Protein AF-A0A0A8WVV9-F1 (afdb_monomer_lite)

Radius of gyration: 15.9 Å; chains: 1; bounding box: 39×24×43 Å

Foldseek 3Di:
DDPPPDPPCQFPFPLNLQLLLLQLLLLLLCLQLVLVVVPVVSVVLSNVSSVVSVVLSVVSVVVCVVCVPPTDTDDPPVPLSVVLSCLSVVSSVVCVVDPDDPLRSLVSLLVSLVSLLVVLQVVLVVTPDVVSSVSSVVSNVVSVVSNVSSVVVNVVD

Sequence (157 aa):
MADSPLPIWDDMRTLDACVLIEETCASIYYAF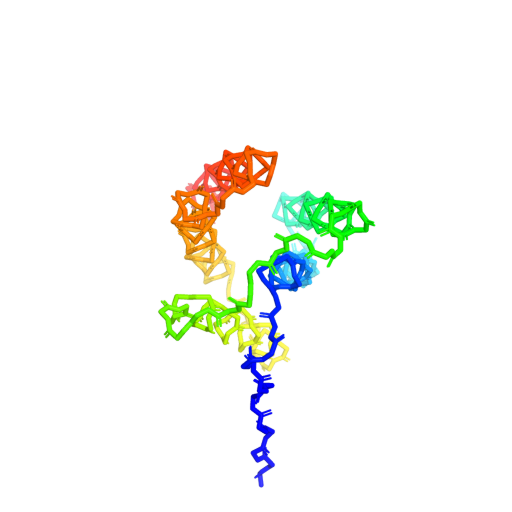AGLFADNAKFSTLWTEMAIEEESHAEQFRTVRAIHFDSYTPFDDENFLIRHILEHVTNLNENIKVKTPTLKDALITALILEKSIEKYHLETSKRVMDPELAKLLEVMVEYSHGHIEMLHIAADSA

Structure (mmCIF, N/CA/C/O backbone):
data_AF-A0A0A8WVV9-F1
#
_entry.id   AF-A0A0A8WVV9-F1
#
loop_
_atom_site.group_PDB
_atom_site.id
_atom_site.type_symbol
_atom_site.label_atom_id
_atom_site.label_alt_id
_atom_site.label_comp_id
_atom_site.label_asym_id
_atom_site.label_entity_id
_atom_site.label_seq_id
_atom_site.pdbx_PDB_ins_code
_atom_site.Cartn_x
_atom_site.Cartn_y
_atom_site.Cartn_z
_atom_site.occupancy
_atom_site.B_iso_or_equiv
_atom_site.auth_seq_id
_atom_site.auth_comp_id
_atom_site.auth_asym_id
_atom_site.auth_atom_id
_atom_site.pdbx_PDB_model_num
ATOM 1 N N . MET A 1 1 ? 19.875 -8.098 22.274 1.00 37.44 1 MET A N 1
ATOM 2 C CA . MET A 1 1 ? 18.816 -7.562 21.400 1.00 37.44 1 MET A CA 1
ATOM 3 C C . MET A 1 1 ? 19.376 -7.689 20.005 1.00 37.44 1 MET A C 1
ATOM 5 O O . MET A 1 1 ? 20.465 -7.181 19.786 1.00 37.44 1 MET A O 1
ATOM 9 N N . ALA A 1 2 ? 18.780 -8.538 19.174 1.00 36.00 2 ALA A N 1
ATOM 10 C CA . ALA A 1 2 ? 19.303 -8.783 17.840 1.00 36.00 2 ALA A CA 1
ATOM 11 C C . ALA A 1 2 ? 18.968 -7.564 16.977 1.00 36.00 2 ALA A C 1
ATOM 13 O O . ALA A 1 2 ? 17.790 -7.298 16.752 1.00 36.00 2 ALA A O 1
ATOM 14 N N . ASP A 1 3 ? 19.995 -6.835 16.542 1.00 42.16 3 ASP A N 1
ATOM 15 C CA . ASP A 1 3 ? 19.914 -6.049 15.316 1.00 42.16 3 ASP A CA 1
ATOM 16 C C . ASP A 1 3 ? 19.582 -7.047 14.211 1.00 42.16 3 ASP A C 1
ATOM 18 O O . ASP A 1 3 ? 20.438 -7.819 13.778 1.00 42.16 3 ASP A O 1
ATOM 22 N N . SER A 1 4 ? 18.312 -7.110 13.822 1.00 38.34 4 SER A N 1
ATOM 23 C CA . SER A 1 4 ? 17.964 -7.715 12.549 1.00 38.34 4 SER A CA 1
ATOM 24 C C . SER A 1 4 ? 18.380 -6.679 11.510 1.00 38.34 4 SER A C 1
ATOM 26 O O . SER A 1 4 ? 17.771 -5.607 11.492 1.00 38.34 4 SER A O 1
ATOM 28 N N . PRO A 1 5 ? 19.443 -6.906 10.716 1.00 46.53 5 PRO A N 1
ATOM 29 C CA . PRO A 1 5 ? 19.7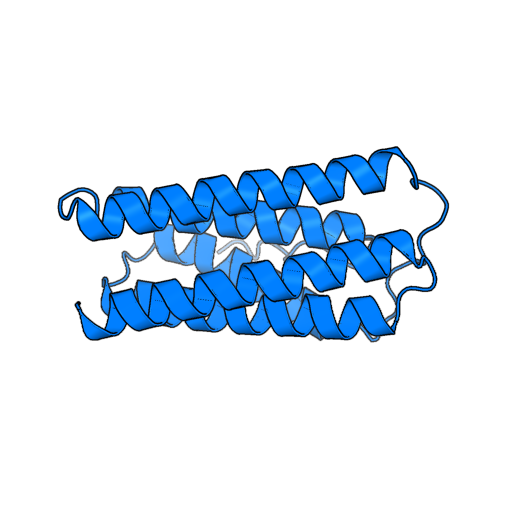80 -5.962 9.668 1.00 46.53 5 PRO A CA 1
ATOM 30 C C . PRO A 1 5 ? 18.556 -5.860 8.762 1.00 46.53 5 PRO A C 1
ATOM 32 O O . PRO A 1 5 ? 18.020 -6.882 8.322 1.00 46.53 5 PRO A O 1
ATOM 35 N N . LEU A 1 6 ? 18.076 -4.634 8.548 1.00 49.50 6 LEU A N 1
ATOM 36 C CA . LEU A 1 6 ? 17.084 -4.375 7.514 1.00 49.50 6 LEU A CA 1
ATOM 37 C C . LEU A 1 6 ? 17.604 -5.001 6.207 1.00 49.50 6 LEU A C 1
ATOM 39 O O . LEU A 1 6 ? 18.822 -4.996 5.986 1.00 49.50 6 LEU A O 1
ATOM 43 N N . PRO A 1 7 ? 16.731 -5.586 5.371 1.00 54.38 7 PRO A N 1
ATOM 44 C CA . PRO A 1 7 ? 17.166 -6.215 4.134 1.00 54.38 7 PRO A CA 1
ATOM 45 C C . PRO A 1 7 ? 18.012 -5.240 3.313 1.00 54.38 7 PRO A C 1
ATOM 47 O O . PRO A 1 7 ? 17.696 -4.057 3.208 1.00 54.38 7 PRO A O 1
ATOM 50 N N . ILE A 1 8 ? 19.117 -5.729 2.754 1.00 55.81 8 ILE A N 1
ATOM 51 C CA . ILE A 1 8 ? 19.945 -4.936 1.846 1.00 55.81 8 ILE A CA 1
ATOM 52 C C . ILE A 1 8 ? 19.154 -4.812 0.540 1.00 55.81 8 ILE A C 1
ATOM 54 O O . ILE A 1 8 ? 19.109 -5.744 -0.257 1.00 55.81 8 ILE A O 1
ATOM 58 N N . TRP A 1 9 ? 18.477 -3.676 0.357 1.00 60.09 9 TRP A N 1
ATOM 59 C CA . TRP A 1 9 ? 17.616 -3.386 -0.799 1.00 60.09 9 TRP A CA 1
ATOM 60 C C . TRP A 1 9 ? 18.392 -2.996 -2.069 1.00 60.09 9 TRP A C 1
ATOM 62 O O . TRP A 1 9 ? 17.776 -2.647 -3.071 1.00 60.09 9 TRP A O 1
ATOM 72 N N . ASP A 1 10 ? 19.728 -3.028 -2.023 1.00 52.22 10 ASP A N 1
ATOM 73 C CA . ASP A 1 10 ? 20.627 -2.487 -3.056 1.00 52.22 10 ASP A CA 1
ATOM 74 C C . ASP A 1 10 ? 20.484 -3.183 -4.422 1.00 52.22 10 ASP A C 1
ATOM 76 O O . ASP A 1 10 ? 20.731 -2.555 -5.446 1.00 52.22 10 ASP A O 1
ATOM 80 N N . ASP A 1 11 ? 20.011 -4.433 -4.445 1.00 54.38 11 ASP A N 1
ATOM 81 C CA . ASP A 1 11 ? 19.816 -5.224 -5.672 1.00 54.38 11 ASP A CA 1
ATOM 82 C C . ASP A 1 11 ? 18.340 -5.347 -6.102 1.00 54.38 11 ASP A C 1
ATOM 84 O O . ASP A 1 11 ? 18.019 -6.064 -7.056 1.00 54.38 11 ASP A O 1
ATOM 88 N N . MET A 1 12 ? 17.411 -4.692 -5.399 1.00 68.94 12 MET A N 1
ATOM 89 C CA . MET A 1 12 ? 15.983 -4.860 -5.666 1.00 68.94 12 MET A CA 1
ATOM 90 C C . MET A 1 12 ? 15.560 -4.087 -6.916 1.00 68.94 12 MET A C 1
ATOM 92 O O . MET A 1 12 ? 15.874 -2.913 -7.074 1.00 68.94 12 MET A O 1
ATOM 96 N N . ARG A 1 13 ? 14.816 -4.725 -7.822 1.00 77.75 13 ARG A N 1
ATOM 97 C CA . ARG A 1 13 ? 14.274 -4.052 -9.012 1.00 77.75 13 ARG A CA 1
ATOM 98 C C . ARG A 1 13 ? 12.995 -3.301 -8.650 1.00 77.75 13 ARG A C 1
ATOM 100 O O . ARG A 1 13 ? 12.274 -3.711 -7.746 1.00 77.75 13 ARG A O 1
ATOM 107 N N . THR A 1 14 ? 12.666 -2.248 -9.401 1.00 79.50 14 THR A N 1
ATOM 108 C CA . THR A 1 14 ? 11.447 -1.438 -9.199 1.00 79.50 14 THR A CA 1
ATOM 109 C C . THR A 1 14 ? 10.191 -2.292 -9.030 1.00 79.50 14 THR A C 1
ATOM 111 O O . THR A 1 14 ? 9.450 -2.104 -8.076 1.00 79.50 14 THR A O 1
ATOM 114 N N . LEU A 1 15 ? 9.985 -3.281 -9.904 1.00 84.31 15 LEU A N 1
ATOM 115 C CA . LEU A 1 15 ? 8.814 -4.157 -9.828 1.00 84.31 15 LEU A CA 1
ATOM 116 C C . LEU A 1 15 ? 8.801 -5.059 -8.594 1.00 84.31 15 LEU A C 1
ATOM 118 O O . LEU A 1 15 ? 7.736 -5.287 -8.036 1.00 84.31 15 LEU A O 1
ATOM 122 N N . ASP A 1 16 ? 9.956 -5.563 -8.159 1.00 85.69 16 ASP A N 1
ATOM 123 C CA . ASP A 1 16 ? 10.031 -6.371 -6.936 1.00 85.69 16 ASP A CA 1
ATOM 124 C C . ASP A 1 16 ? 9.679 -5.529 -5.712 1.00 85.69 16 ASP A C 1
ATOM 126 O O . ASP A 1 16 ? 8.989 -5.992 -4.807 1.00 85.69 16 ASP A O 1
ATOM 130 N N . ALA A 1 17 ? 10.098 -4.268 -5.727 1.00 84.44 17 ALA A N 1
ATOM 131 C CA . ALA A 1 17 ? 9.775 -3.329 -4.678 1.00 84.44 17 ALA A CA 1
ATOM 132 C C . ALA A 1 17 ? 8.288 -2.957 -4.657 1.00 84.44 17 ALA A C 1
ATOM 134 O O . ALA A 1 17 ? 7.699 -2.943 -3.582 1.00 84.44 17 ALA A O 1
ATOM 135 N N . CYS A 1 18 ? 7.672 -2.716 -5.821 1.00 89.50 18 CYS A N 1
ATOM 136 C CA . CYS A 1 18 ? 6.227 -2.514 -5.923 1.00 89.50 18 CYS A CA 1
ATOM 137 C C . CYS A 1 18 ? 5.468 -3.727 -5.369 1.00 89.50 18 CYS A C 1
ATOM 139 O O . CYS A 1 18 ? 4.632 -3.558 -4.493 1.00 89.50 18 CYS A O 1
ATOM 141 N N . VAL A 1 19 ? 5.817 -4.950 -5.795 1.00 91.19 19 VAL A N 1
ATOM 142 C CA . VAL A 1 19 ? 5.195 -6.182 -5.272 1.0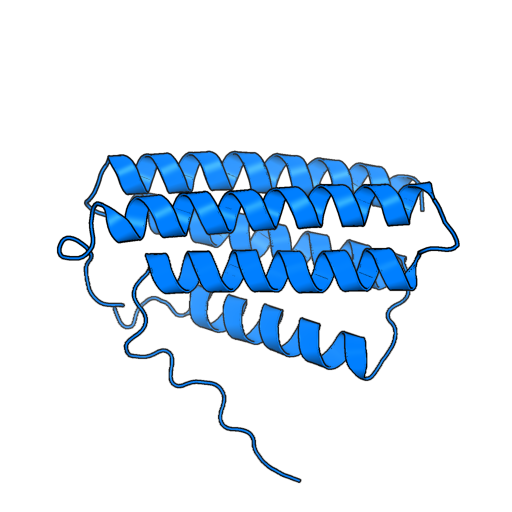0 91.19 19 VAL A CA 1
ATOM 143 C C . VAL A 1 19 ? 5.302 -6.251 -3.749 1.00 91.19 19 VAL A C 1
ATOM 145 O O . VAL A 1 19 ? 4.307 -6.510 -3.081 1.00 91.19 19 VAL A O 1
ATOM 148 N N . LEU A 1 20 ? 6.491 -5.997 -3.198 1.00 90.00 20 LEU A N 1
ATOM 149 C CA . LEU A 1 20 ? 6.713 -6.061 -1.758 1.00 90.00 20 LEU A CA 1
ATOM 150 C C . LEU A 1 20 ? 5.919 -4.994 -0.991 1.00 90.00 20 LEU A C 1
ATOM 152 O O . LEU A 1 20 ? 5.419 -5.280 0.097 1.00 90.00 20 LEU A O 1
ATOM 156 N N . ILE A 1 21 ? 5.809 -3.778 -1.532 1.00 90.69 21 ILE A N 1
ATOM 157 C CA . ILE A 1 21 ? 4.995 -2.711 -0.939 1.00 90.69 21 ILE A CA 1
ATOM 158 C C . ILE A 1 21 ? 3.540 -3.168 -0.853 1.00 90.69 21 ILE A C 1
ATOM 160 O O . ILE A 1 21 ? 3.023 -3.238 0.262 1.00 90.69 21 ILE A O 1
ATOM 164 N N . GLU A 1 22 ? 2.935 -3.573 -1.973 1.00 95.12 22 GLU A N 1
ATOM 165 C CA . GLU A 1 22 ? 1.510 -3.936 -1.994 1.00 95.12 22 GLU A CA 1
ATOM 166 C C . GLU A 1 22 ? 1.220 -5.167 -1.120 1.00 95.12 22 GLU A C 1
ATOM 168 O O . GLU A 1 22 ? 0.267 -5.182 -0.343 1.00 95.12 22 GLU A O 1
ATOM 173 N N . GLU A 1 23 ? 2.093 -6.183 -1.131 1.00 94.81 23 GLU A N 1
ATOM 174 C CA . GLU A 1 23 ? 1.972 -7.340 -0.229 1.00 94.81 23 GLU A CA 1
ATOM 175 C C . GLU A 1 23 ? 2.026 -6.934 1.253 1.00 94.81 23 GLU A C 1
ATOM 177 O O . GLU A 1 23 ? 1.306 -7.484 2.095 1.00 94.81 23 GLU A O 1
ATOM 182 N N . THR A 1 24 ? 2.887 -5.974 1.596 1.00 91.75 24 THR A N 1
ATOM 183 C CA . THR A 1 24 ? 3.019 -5.520 2.982 1.00 91.75 24 THR A CA 1
ATOM 184 C C . THR A 1 24 ? 1.819 -4.661 3.390 1.00 91.75 24 THR A C 1
ATOM 186 O O . THR A 1 24 ? 1.334 -4.813 4.514 1.00 91.75 24 THR A O 1
ATOM 189 N N . CYS A 1 25 ? 1.285 -3.830 2.490 1.00 94.19 25 CYS A N 1
ATOM 190 C CA . CYS A 1 25 ? 0.036 -3.094 2.696 1.00 94.19 25 CYS A CA 1
ATOM 191 C C . CYS A 1 25 ? -1.140 -4.043 2.936 1.00 94.19 25 CYS A C 1
ATOM 193 O O . CYS A 1 25 ? -1.815 -3.922 3.960 1.00 94.19 25 CYS A O 1
ATOM 195 N N . ALA A 1 26 ? -1.308 -5.062 2.086 1.00 96.62 26 ALA A N 1
ATOM 196 C CA . ALA A 1 26 ? -2.321 -6.099 2.270 1.00 96.62 26 ALA A CA 1
ATOM 197 C C . ALA A 1 26 ? -2.218 -6.750 3.658 1.00 96.62 26 ALA A C 1
ATOM 199 O O . ALA A 1 26 ? -3.210 -6.889 4.376 1.00 96.62 26 ALA A O 1
ATOM 200 N N . SER A 1 27 ? -0.997 -7.099 4.082 1.00 94.88 27 SER A N 1
ATOM 201 C CA . SER A 1 27 ? -0.743 -7.688 5.400 1.00 94.88 27 SER A CA 1
ATOM 202 C C . SER A 1 27 ? -1.157 -6.763 6.552 1.00 94.88 27 SER A C 1
ATOM 204 O O . SER A 1 27 ? -1.802 -7.217 7.503 1.00 94.88 27 SER A O 1
ATOM 206 N N . ILE A 1 28 ? -0.839 -5.468 6.460 1.00 94.00 28 ILE A N 1
ATOM 207 C CA . ILE A 1 28 ? -1.238 -4.455 7.446 1.00 94.00 28 ILE A CA 1
ATOM 208 C C . ILE A 1 28 ? -2.760 -4.311 7.490 1.00 94.00 28 ILE A C 1
ATOM 210 O O . ILE A 1 28 ? -3.342 -4.292 8.577 1.00 94.00 28 ILE A O 1
ATOM 214 N N . TYR A 1 29 ? -3.417 -4.246 6.335 1.00 97.31 29 TYR A N 1
ATOM 215 C CA . TYR A 1 29 ? -4.864 -4.077 6.259 1.00 97.31 29 TYR A CA 1
ATOM 216 C C . TYR A 1 29 ? -5.615 -5.308 6.769 1.00 97.31 29 TYR A C 1
ATOM 218 O O . TYR A 1 29 ? -6.535 -5.157 7.572 1.00 97.31 29 TYR A O 1
ATOM 226 N N . TYR A 1 30 ? -5.154 -6.528 6.485 1.00 97.12 30 TYR A N 1
ATOM 227 C CA . TYR A 1 30 ? -5.692 -7.722 7.145 1.00 97.12 30 TYR A CA 1
ATOM 228 C C . TYR A 1 30 ? -5.486 -7.703 8.666 1.00 97.12 30 TYR A C 1
ATOM 230 O O . TYR A 1 30 ? -6.382 -8.100 9.419 1.00 97.12 30 TYR A O 1
ATOM 238 N N . ALA A 1 31 ? -4.339 -7.212 9.150 1.00 94.50 31 ALA A N 1
ATOM 239 C CA . ALA A 1 31 ? -4.111 -7.063 10.584 1.00 94.50 31 ALA A CA 1
ATOM 240 C C . ALA A 1 31 ? -5.101 -6.064 11.210 1.00 94.50 31 ALA A C 1
ATOM 242 O O . ALA A 1 31 ? -5.701 -6.364 12.243 1.00 94.50 31 ALA A O 1
ATOM 243 N N . PHE A 1 32 ? -5.344 -4.916 10.572 1.00 95.94 32 PHE A N 1
ATOM 244 C CA . PHE A 1 32 ? -6.361 -3.958 11.017 1.00 95.94 32 PHE A CA 1
ATOM 245 C C . PHE A 1 32 ? -7.776 -4.541 10.967 1.00 95.94 32 PHE A C 1
ATOM 247 O O . PHE A 1 32 ? -8.533 -4.365 11.924 1.00 95.94 32 PHE A O 1
ATOM 254 N N . ALA A 1 33 ? -8.124 -5.296 9.923 1.00 97.12 33 ALA A N 1
ATOM 255 C CA . ALA A 1 33 ? -9.417 -5.969 9.822 1.00 97.12 33 ALA A CA 1
ATOM 256 C C . ALA A 1 33 ? -9.672 -6.905 11.014 1.00 97.12 33 ALA A C 1
ATOM 258 O O . ALA A 1 33 ? -10.777 -6.914 11.564 1.00 97.12 33 ALA A O 1
ATOM 259 N N . GLY A 1 34 ? -8.640 -7.641 11.445 1.00 95.56 34 GLY A N 1
ATOM 260 C CA . GLY A 1 34 ? -8.684 -8.498 12.629 1.00 95.56 34 GLY A CA 1
ATOM 261 C C . GLY A 1 34 ? -8.752 -7.719 13.945 1.00 95.56 34 GLY A C 1
ATOM 262 O O . GLY A 1 34 ? -9.531 -8.075 14.828 1.00 95.56 34 GLY A O 1
ATOM 263 N N . LEU A 1 35 ? -7.982 -6.636 14.081 1.00 94.69 35 LEU A N 1
ATOM 264 C CA . LEU A 1 35 ? -7.971 -5.802 15.291 1.00 94.69 35 LEU A CA 1
ATOM 265 C C . LEU A 1 35 ? -9.300 -5.083 15.542 1.00 94.69 35 LEU A C 1
ATOM 267 O O . LEU A 1 35 ? -9.675 -4.871 16.695 1.00 94.69 35 LEU A O 1
ATOM 271 N N . PHE A 1 36 ? -10.013 -4.715 14.479 1.00 95.56 36 PHE A N 1
ATOM 272 C CA . PHE A 1 36 ? -11.288 -4.001 14.555 1.00 95.56 36 PHE A CA 1
ATOM 273 C C . PHE A 1 36 ? -12.488 -4.885 14.182 1.00 95.56 36 PHE A C 1
ATOM 275 O O . PHE A 1 36 ? -13.527 -4.361 13.784 1.00 95.56 36 PHE A O 1
ATOM 282 N N . ALA A 1 37 ? -12.374 -6.211 14.337 1.00 96.62 37 ALA A N 1
ATOM 283 C CA . ALA A 1 37 ? -13.411 -7.184 13.970 1.00 96.62 37 ALA A CA 1
ATOM 284 C C . ALA A 1 37 ? -14.767 -6.955 14.669 1.00 96.62 37 ALA A C 1
ATOM 286 O O . ALA A 1 37 ? -15.817 -7.228 14.089 1.00 96.62 37 ALA A O 1
ATOM 287 N N . ASP A 1 38 ? -14.762 -6.391 15.882 1.00 96.31 38 ASP A N 1
ATOM 288 C CA . ASP A 1 38 ? -15.987 -6.049 16.623 1.00 96.31 38 ASP A CA 1
ATOM 289 C C . ASP A 1 38 ? -16.767 -4.878 15.995 1.00 96.31 38 ASP A C 1
ATOM 291 O O . ASP A 1 38 ? -17.932 -4.646 16.322 1.00 96.31 38 ASP A O 1
ATOM 295 N N . ASN A 1 39 ? -16.147 -4.133 15.075 1.00 96.00 39 ASN A N 1
ATOM 296 C CA . ASN A 1 39 ? -16.794 -3.088 14.300 1.00 96.00 39 ASN A CA 1
ATOM 297 C C . ASN A 1 39 ? -16.863 -3.498 12.825 1.00 96.00 39 ASN A C 1
ATOM 299 O O . ASN A 1 39 ? -15.941 -3.250 12.047 1.00 96.00 39 ASN A O 1
ATOM 303 N N . ALA A 1 40 ? -17.999 -4.082 12.434 1.00 96.44 40 ALA A N 1
ATOM 304 C CA . ALA A 1 40 ? -18.215 -4.625 11.093 1.00 96.44 40 ALA A CA 1
ATOM 305 C C . ALA A 1 40 ? -17.891 -3.632 9.964 1.00 96.44 40 ALA A C 1
ATOM 307 O O . ALA A 1 40 ? -17.355 -4.037 8.936 1.00 96.44 40 ALA A O 1
ATOM 308 N N . LYS A 1 41 ? -18.165 -2.335 10.159 1.00 95.75 41 LYS A N 1
ATOM 309 C CA . LYS A 1 41 ? -17.867 -1.296 9.167 1.00 95.75 41 LYS A CA 1
ATOM 310 C C . LYS A 1 41 ? -16.365 -1.189 8.902 1.00 95.75 41 LYS A C 1
ATOM 312 O O . LYS A 1 41 ? -15.953 -1.258 7.750 1.00 95.75 41 LYS A O 1
ATOM 317 N N . PHE A 1 42 ? -15.554 -1.026 9.948 1.00 96.56 42 PHE A N 1
ATOM 318 C CA . PHE A 1 42 ? -14.105 -0.880 9.777 1.00 96.56 42 PHE A CA 1
ATOM 319 C C . PHE A 1 42 ? -13.444 -2.206 9.408 1.00 96.56 42 PHE A C 1
ATOM 321 O O . PHE A 1 42 ? -12.552 -2.214 8.573 1.00 96.56 42 PHE A O 1
ATOM 328 N N . SER A 1 43 ? -13.912 -3.330 9.954 1.00 97.56 43 SER A N 1
ATOM 329 C CA . SER A 1 43 ? -13.414 -4.650 9.553 1.00 97.56 43 SER A CA 1
ATOM 330 C C . SER A 1 43 ? -13.638 -4.918 8.056 1.00 97.56 43 SER A C 1
ATOM 332 O O . SER A 1 43 ? -12.725 -5.388 7.379 1.00 97.56 43 SER A O 1
ATOM 334 N N . THR A 1 44 ? -14.807 -4.543 7.521 1.00 97.75 44 THR A N 1
ATOM 335 C CA . THR A 1 44 ? -15.111 -4.662 6.082 1.00 97.75 44 THR A CA 1
ATOM 336 C C . THR A 1 44 ? -14.215 -3.750 5.253 1.00 97.75 44 THR A C 1
ATOM 338 O O . THR A 1 44 ? -13.555 -4.246 4.351 1.00 97.75 44 THR A O 1
ATOM 341 N N . LEU A 1 45 ? -14.111 -2.464 5.615 1.00 97.81 45 LEU A N 1
ATOM 342 C CA . LEU A 1 45 ? -13.233 -1.503 4.935 1.00 97.81 45 LEU A CA 1
ATOM 343 C C . LEU A 1 45 ? -11.798 -2.031 4.809 1.00 97.81 45 LEU A C 1
ATOM 345 O O . LEU A 1 45 ? -11.235 -2.060 3.722 1.00 97.81 45 LEU A O 1
ATOM 349 N N . TRP A 1 46 ? -11.213 -2.472 5.924 1.00 98.19 46 TRP A N 1
ATOM 350 C CA . TRP A 1 46 ? -9.841 -2.971 5.931 1.00 98.19 46 TRP A CA 1
ATOM 351 C C . TRP A 1 46 ? -9.679 -4.260 5.123 1.00 98.19 46 TRP A C 1
ATOM 353 O O . TRP A 1 46 ? -8.649 -4.456 4.489 1.00 98.19 46 TRP A O 1
ATOM 363 N N . THR A 1 47 ? -10.690 -5.131 5.120 1.00 98.44 47 THR A N 1
ATOM 364 C CA . THR A 1 47 ? -10.671 -6.357 4.310 1.00 98.44 47 THR A CA 1
ATOM 365 C C . THR A 1 47 ? -10.737 -6.037 2.818 1.00 98.44 47 THR A C 1
ATOM 367 O O . THR A 1 47 ? -9.998 -6.630 2.042 1.00 98.44 47 THR A O 1
ATOM 370 N N . GLU A 1 48 ? -11.595 -5.096 2.418 1.00 98.25 48 GLU A N 1
ATOM 371 C CA . GLU A 1 48 ? -11.714 -4.650 1.026 1.00 98.25 48 GLU A CA 1
ATOM 372 C C . GLU A 1 48 ? -10.394 -4.054 0.534 1.00 98.25 48 GLU A C 1
ATOM 374 O O . GLU A 1 48 ? -9.870 -4.512 -0.479 1.00 98.25 48 GLU A O 1
ATOM 379 N N . MET A 1 49 ? -9.795 -3.141 1.306 1.00 98.25 49 MET A N 1
ATOM 380 C CA . MET A 1 49 ? -8.482 -2.578 0.977 1.00 98.25 49 MET A CA 1
ATOM 381 C C . MET A 1 49 ? -7.404 -3.665 0.871 1.00 98.25 49 MET A C 1
ATOM 383 O O . MET A 1 49 ? -6.641 -3.679 -0.086 1.00 98.25 49 MET A O 1
ATOM 387 N N . ALA A 1 50 ? -7.362 -4.626 1.801 1.00 98.19 50 ALA A N 1
ATOM 388 C CA . ALA A 1 50 ? -6.379 -5.709 1.752 1.00 98.19 50 ALA A CA 1
ATOM 389 C C . ALA A 1 50 ? -6.488 -6.563 0.474 1.00 98.19 50 ALA A C 1
ATOM 391 O O . ALA A 1 50 ? -5.469 -6.908 -0.121 1.00 98.19 50 ALA A O 1
ATOM 392 N N . ILE A 1 51 ? -7.713 -6.883 0.046 1.00 98.44 51 ILE A N 1
ATOM 393 C CA . ILE A 1 51 ? -7.978 -7.649 -1.182 1.00 98.44 51 ILE A CA 1
ATOM 394 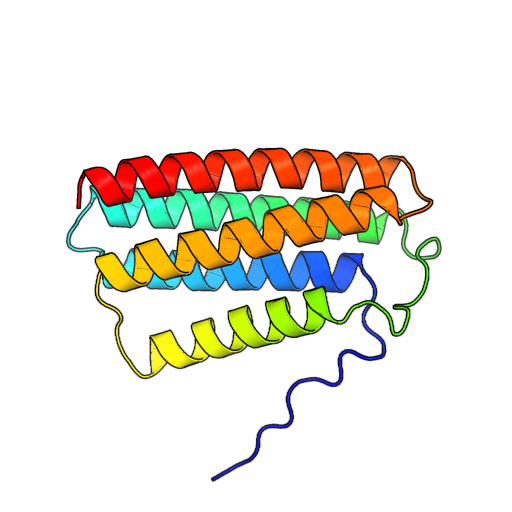C C . ILE A 1 51 ? -7.551 -6.856 -2.424 1.00 98.44 51 ILE A C 1
ATOM 396 O O . ILE A 1 51 ? -7.011 -7.430 -3.373 1.00 98.44 51 ILE A O 1
ATOM 400 N N . GLU A 1 52 ? -7.793 -5.545 -2.434 1.00 98.25 52 GLU A N 1
ATOM 401 C CA . GLU A 1 52 ? -7.353 -4.674 -3.524 1.00 98.25 52 GLU A CA 1
ATOM 402 C C . GLU A 1 52 ? -5.822 -4.636 -3.618 1.00 98.25 52 GLU A C 1
ATOM 404 O O . GLU A 1 52 ? -5.284 -4.833 -4.708 1.00 98.25 52 GLU A O 1
ATOM 409 N N . GLU A 1 53 ? -5.110 -4.554 -2.493 1.00 97.81 53 GLU A N 1
ATOM 410 C CA . GLU A 1 53 ? -3.643 -4.613 -2.505 1.00 97.81 53 GLU A CA 1
ATOM 411 C C . GLU A 1 53 ? -3.077 -5.962 -2.963 1.00 97.81 53 GLU A C 1
ATOM 413 O O . GLU A 1 53 ? -2.084 -6.016 -3.693 1.00 97.81 53 GLU A O 1
ATOM 418 N N . GLU A 1 54 ? -3.725 -7.081 -2.623 1.00 98.25 54 GLU A N 1
ATOM 419 C CA . GLU A 1 54 ? -3.348 -8.387 -3.181 1.00 98.25 54 GLU A CA 1
ATOM 420 C C . GLU A 1 54 ? -3.488 -8.411 -4.711 1.00 98.25 54 GLU A C 1
ATOM 422 O O . GLU A 1 54 ? -2.642 -8.979 -5.415 1.00 98.25 54 GLU A O 1
ATOM 427 N N . SER A 1 55 ? -4.536 -7.767 -5.232 1.00 98.06 55 SER A N 1
ATOM 428 C CA . SER A 1 55 ? -4.755 -7.604 -6.670 1.00 98.06 55 SER A CA 1
ATOM 429 C C . SER A 1 55 ? -3.686 -6.713 -7.312 1.00 98.06 55 SER A C 1
ATOM 431 O O . SER A 1 55 ? -3.186 -7.039 -8.393 1.00 98.06 55 SER A O 1
ATOM 433 N N . HIS A 1 56 ? -3.281 -5.619 -6.660 1.00 96.75 56 HIS A N 1
ATOM 434 C CA . HIS A 1 56 ? -2.200 -4.750 -7.139 1.00 96.75 56 HIS A CA 1
ATOM 435 C C . HIS A 1 56 ? -0.862 -5.494 -7.201 1.00 96.75 56 HIS A C 1
ATOM 437 O O . HIS A 1 56 ? -0.187 -5.478 -8.237 1.00 96.75 56 HIS A O 1
ATOM 443 N N . ALA A 1 57 ? -0.523 -6.239 -6.144 1.00 96.00 57 ALA A N 1
ATOM 444 C CA . ALA A 1 57 ? 0.666 -7.083 -6.113 1.00 96.00 57 ALA A CA 1
ATOM 445 C C . ALA A 1 57 ? 0.687 -8.068 -7.295 1.00 96.00 57 ALA A C 1
ATOM 447 O O . ALA A 1 57 ? 1.712 -8.228 -7.962 1.00 96.00 57 ALA A O 1
ATOM 448 N N . GLU A 1 58 ? -0.446 -8.705 -7.604 1.00 96.56 58 GLU A N 1
ATOM 449 C CA . GLU A 1 58 ? -0.536 -9.656 -8.715 1.00 96.56 58 GLU A CA 1
ATOM 450 C C . GLU A 1 58 ? -0.384 -8.994 -10.092 1.00 96.56 58 GLU A C 1
ATOM 452 O O . GLU A 1 58 ? 0.264 -9.557 -10.983 1.00 96.56 58 GLU A O 1
ATOM 457 N N . GLN A 1 59 ? -0.901 -7.776 -10.271 1.00 94.81 59 GLN A N 1
ATOM 458 C CA . GLN A 1 59 ? -0.683 -6.999 -11.495 1.00 94.81 59 GLN A CA 1
ATOM 459 C C . GLN A 1 59 ? 0.810 -6.707 -11.707 1.00 94.81 59 GLN A C 1
ATOM 461 O O . GLN A 1 59 ? 1.336 -6.943 -12.800 1.00 94.81 59 GLN A O 1
ATOM 466 N N . PHE A 1 60 ? 1.528 -6.300 -10.656 1.00 92.12 60 PHE A N 1
ATOM 467 C CA . PHE A 1 60 ? 2.978 -6.108 -10.733 1.00 92.12 60 PHE A CA 1
ATOM 468 C C . PHE A 1 60 ? 3.738 -7.415 -10.993 1.00 92.12 60 PHE A C 1
ATOM 470 O O . PHE A 1 60 ? 4.644 -7.433 -11.831 1.00 92.12 60 PHE A O 1
ATOM 477 N N . ARG A 1 61 ? 3.363 -8.534 -10.348 1.00 91.69 61 ARG A N 1
ATOM 478 C CA . ARG A 1 61 ? 3.973 -9.854 -10.617 1.00 91.69 61 ARG A CA 1
ATOM 479 C C . ARG A 1 61 ? 3.768 -10.285 -12.068 1.00 91.69 61 ARG A C 1
ATOM 481 O O . ARG A 1 61 ? 4.701 -10.814 -12.678 1.00 91.69 61 ARG A O 1
ATOM 488 N N . THR A 1 62 ? 2.585 -10.030 -12.622 1.00 91.19 62 THR A N 1
ATOM 489 C CA . THR A 1 62 ? 2.253 -10.337 -14.017 1.00 91.19 62 THR A CA 1
ATOM 490 C C . THR A 1 62 ? 3.146 -9.554 -14.975 1.00 91.19 62 THR A C 1
ATOM 492 O O . THR A 1 62 ? 3.790 -10.154 -15.837 1.00 91.19 62 THR A O 1
ATOM 495 N N . VAL A 1 63 ? 3.267 -8.235 -14.795 1.00 88.00 63 VAL A N 1
ATOM 496 C CA . VAL A 1 63 ? 4.158 -7.407 -15.628 1.00 88.00 63 VAL A CA 1
ATOM 497 C C . VAL A 1 63 ? 5.617 -7.838 -15.474 1.00 88.00 63 VAL A C 1
ATOM 499 O O . VAL A 1 63 ? 6.317 -8.002 -16.474 1.00 88.00 63 VAL A O 1
ATOM 502 N N . ARG A 1 64 ? 6.063 -8.145 -14.250 1.00 84.88 64 ARG A N 1
ATOM 503 C CA . ARG A 1 64 ? 7.416 -8.664 -13.989 1.00 84.88 64 ARG A CA 1
ATOM 504 C C . ARG A 1 64 ? 7.709 -9.950 -14.760 1.00 84.88 64 ARG A C 1
ATOM 506 O O . ARG A 1 64 ? 8.816 -10.109 -15.269 1.00 84.88 64 ARG A O 1
ATOM 513 N N . ALA A 1 65 ? 6.744 -10.864 -14.849 1.00 84.81 65 ALA A N 1
ATOM 514 C CA . ALA A 1 65 ? 6.908 -12.127 -15.566 1.00 84.81 65 ALA A CA 1
ATOM 515 C C . ALA A 1 65 ? 7.031 -11.937 -17.089 1.00 84.81 65 ALA A C 1
ATOM 517 O O . ALA A 1 65 ? 7.715 -12.717 -17.748 1.00 84.81 65 ALA A O 1
ATOM 518 N N . ILE A 1 66 ? 6.390 -10.903 -17.642 1.00 82.06 66 ILE A N 1
ATOM 519 C CA . ILE A 1 66 ? 6.402 -10.604 -19.081 1.00 82.06 66 ILE A CA 1
ATOM 520 C C . ILE A 1 66 ? 7.673 -9.836 -19.480 1.00 82.06 66 ILE A C 1
ATOM 522 O O . ILE A 1 66 ? 8.232 -10.075 -20.548 1.00 82.06 66 ILE A O 1
ATOM 526 N N . HIS A 1 67 ? 8.158 -8.950 -18.610 1.00 71.19 67 HIS A N 1
ATOM 527 C CA . HIS A 1 67 ? 9.190 -7.957 -18.923 1.00 71.19 67 HIS A CA 1
ATOM 528 C C . HIS A 1 67 ? 10.497 -8.155 -18.122 1.00 71.19 67 HIS A C 1
ATOM 530 O O . HIS A 1 67 ? 11.218 -7.201 -17.828 1.00 71.19 67 HIS A O 1
ATOM 536 N N . PHE A 1 68 ? 10.818 -9.404 -17.761 1.00 61.19 68 PHE A N 1
ATOM 537 C CA . PHE A 1 68 ? 11.872 -9.773 -16.800 1.00 61.19 68 PHE A CA 1
ATOM 538 C C . PHE A 1 68 ? 13.264 -9.153 -17.062 1.00 61.19 68 PHE A C 1
ATOM 540 O O . PHE A 1 68 ? 13.988 -8.898 -16.105 1.00 61.19 68 PHE A O 1
ATOM 547 N N . ASP A 1 69 ? 13.638 -8.864 -18.313 1.00 56.38 69 ASP A N 1
ATOM 548 C CA . ASP A 1 69 ? 14.976 -8.357 -18.679 1.00 56.38 69 ASP A CA 1
ATOM 549 C C . ASP A 1 69 ? 15.031 -6.859 -19.037 1.00 56.38 69 ASP A C 1
ATOM 551 O O . ASP A 1 69 ? 16.112 -6.325 -19.280 1.00 56.38 69 ASP A O 1
ATOM 555 N N . SER A 1 70 ? 13.896 -6.154 -19.075 1.00 54.06 70 SER A N 1
ATOM 556 C CA . SER A 1 70 ? 13.825 -4.774 -19.593 1.00 54.06 70 SER A CA 1
ATOM 557 C C . SER A 1 70 ? 13.919 -3.671 -18.535 1.00 54.06 70 SER A C 1
ATOM 559 O O . SER A 1 70 ? 13.889 -2.493 -18.893 1.00 54.06 70 SER A O 1
ATOM 561 N N . TYR A 1 71 ? 14.054 -4.011 -17.251 1.00 61.59 71 TYR A N 1
ATOM 562 C CA . TYR A 1 71 ? 14.017 -3.010 -16.184 1.00 61.59 71 TYR A CA 1
ATOM 563 C C . TYR A 1 71 ? 15.398 -2.623 -15.676 1.00 61.59 71 TYR A C 1
ATOM 565 O O . TYR A 1 71 ? 16.232 -3.464 -15.339 1.00 61.59 71 TYR A O 1
ATOM 573 N N . THR A 1 72 ? 15.613 -1.311 -15.626 1.00 56.31 72 THR A N 1
ATOM 574 C CA . THR A 1 72 ? 16.816 -0.683 -15.093 1.00 56.31 72 THR A CA 1
ATOM 575 C C . THR A 1 72 ? 17.043 -1.093 -13.636 1.00 56.31 72 THR A C 1
ATOM 577 O O . THR A 1 72 ? 16.081 -1.140 -12.862 1.00 56.31 72 THR A O 1
ATOM 580 N N . PRO A 1 73 ? 18.300 -1.376 -13.246 1.00 55.19 73 PRO A N 1
ATOM 581 C CA . PRO A 1 73 ? 18.672 -1.525 -11.846 1.00 55.19 73 PRO A CA 1
ATOM 582 C C . PRO A 1 73 ? 18.249 -0.295 -11.042 1.00 55.19 73 PRO A C 1
ATOM 584 O O . PRO A 1 73 ? 18.184 0.811 -11.581 1.00 55.19 73 PRO A O 1
ATOM 587 N N . PHE A 1 74 ? 17.992 -0.503 -9.755 1.00 55.59 74 PHE A N 1
ATOM 588 C CA . PHE A 1 74 ? 17.810 0.563 -8.779 1.00 55.59 74 PHE A CA 1
ATOM 589 C C . PHE A 1 74 ? 18.972 1.561 -8.893 1.00 55.59 74 PHE A C 1
ATOM 591 O O . PHE A 1 74 ? 20.128 1.173 -8.732 1.00 55.59 74 PHE A O 1
ATOM 598 N N . ASP A 1 75 ? 18.694 2.827 -9.203 1.00 54.94 75 ASP A N 1
ATOM 599 C CA . ASP A 1 75 ? 19.692 3.877 -9.011 1.00 54.94 75 ASP A CA 1
ATOM 600 C C . ASP A 1 75 ? 19.704 4.342 -7.545 1.00 54.94 75 ASP A C 1
ATOM 602 O O . ASP A 1 75 ? 18.733 4.170 -6.795 1.00 54.94 75 ASP A O 1
ATOM 606 N N . ASP A 1 76 ? 20.828 4.931 -7.132 1.00 50.12 76 ASP A N 1
ATOM 607 C CA . ASP A 1 76 ? 21.060 5.462 -5.783 1.00 50.12 76 ASP A CA 1
ATOM 608 C C . ASP A 1 76 ? 20.071 6.585 -5.385 1.00 50.12 76 ASP A C 1
ATOM 610 O O . ASP A 1 76 ? 20.020 6.985 -4.220 1.00 50.12 76 ASP A O 1
ATOM 614 N N . GLU A 1 77 ? 19.237 7.085 -6.308 1.00 51.84 77 GLU A N 1
ATOM 615 C CA . GLU A 1 77 ? 18.245 8.140 -6.052 1.00 51.84 77 GLU A CA 1
ATOM 616 C C . GLU A 1 77 ? 16.917 7.608 -5.479 1.00 51.84 77 GLU A C 1
ATOM 618 O O . GLU A 1 77 ? 16.019 8.374 -5.116 1.00 51.84 77 GLU A O 1
ATOM 623 N N . ASN A 1 78 ? 16.786 6.293 -5.303 1.00 61.28 78 ASN A N 1
ATOM 624 C CA . ASN A 1 78 ? 15.599 5.640 -4.748 1.00 61.28 78 ASN A CA 1
ATOM 625 C C . ASN A 1 78 ? 15.531 5.668 -3.203 1.00 61.28 78 ASN A C 1
ATOM 627 O O . ASN A 1 78 ? 15.162 4.700 -2.537 1.00 61.28 78 ASN A O 1
ATOM 631 N N . PHE A 1 79 ? 15.832 6.820 -2.604 1.00 64.44 79 PHE A N 1
ATOM 632 C CA . PHE A 1 79 ? 15.683 7.057 -1.163 1.00 64.44 79 PHE A CA 1
ATOM 633 C C . PHE A 1 79 ? 14.222 6.933 -0.696 1.00 64.44 79 PHE A C 1
ATOM 635 O O . PHE A 1 79 ? 13.949 6.410 0.384 1.00 64.44 79 PHE A O 1
ATOM 642 N N . LEU A 1 80 ? 13.271 7.377 -1.528 1.00 68.00 80 LEU A N 1
ATOM 643 C CA . LEU A 1 80 ? 11.844 7.399 -1.189 1.00 68.00 80 LEU A CA 1
ATOM 644 C C . LEU A 1 80 ? 11.285 5.995 -0.938 1.00 68.00 80 LEU A C 1
ATOM 646 O O . LEU A 1 80 ? 10.586 5.773 0.042 1.00 68.00 80 LEU A O 1
ATOM 650 N N . ILE A 1 81 ? 11.625 5.044 -1.800 1.00 72.25 81 ILE A N 1
ATOM 651 C CA . ILE A 1 81 ? 11.118 3.676 -1.719 1.00 72.25 81 ILE A CA 1
ATOM 652 C C . ILE A 1 81 ? 11.743 2.888 -0.573 1.00 72.25 81 ILE A C 1
ATOM 654 O O . ILE A 1 81 ? 11.037 2.139 0.088 1.00 72.25 81 ILE A O 1
ATOM 658 N N . ARG A 1 82 ? 13.029 3.110 -0.265 1.00 72.44 82 ARG A N 1
ATOM 659 C CA . ARG A 1 82 ? 13.651 2.544 0.941 1.00 72.44 82 ARG A CA 1
ATOM 660 C C . ARG A 1 82 ? 12.938 3.046 2.183 1.00 72.44 82 ARG A C 1
ATOM 662 O O . ARG A 1 82 ? 12.580 2.247 3.035 1.00 72.44 82 ARG A O 1
ATOM 669 N N . HIS A 1 83 ? 12.659 4.347 2.242 1.00 74.81 83 HIS A N 1
ATOM 670 C CA . HIS A 1 83 ? 11.892 4.916 3.342 1.00 74.81 83 HIS A CA 1
ATOM 671 C C . HIS A 1 83 ? 10.484 4.344 3.443 1.00 74.81 83 HIS A C 1
ATOM 673 O O . HIS A 1 83 ? 10.027 4.095 4.554 1.00 74.81 83 HIS A O 1
ATOM 679 N N . ILE A 1 84 ? 9.804 4.136 2.313 1.00 78.62 84 ILE A N 1
ATOM 680 C CA . ILE A 1 84 ? 8.486 3.501 2.297 1.00 78.62 84 ILE A CA 1
ATOM 681 C C . ILE A 1 84 ? 8.613 2.081 2.826 1.00 78.62 84 ILE A C 1
ATOM 683 O O . ILE A 1 84 ? 7.985 1.782 3.826 1.00 78.62 84 ILE A O 1
ATOM 687 N N . LEU A 1 85 ? 9.480 1.245 2.262 1.00 77.88 85 LEU A N 1
ATOM 688 C CA . LEU A 1 85 ? 9.676 -0.142 2.692 1.00 77.88 85 LEU A CA 1
ATOM 689 C C . LEU A 1 85 ? 10.062 -0.261 4.164 1.00 77.88 85 LEU A C 1
ATOM 691 O O . LEU A 1 85 ? 9.500 -1.091 4.874 1.00 77.88 85 LEU A O 1
ATOM 695 N N . GLU A 1 86 ? 10.977 0.579 4.645 1.00 82.12 86 GLU A N 1
ATOM 696 C CA . GLU A 1 86 ? 11.316 0.657 6.065 1.00 82.12 86 GLU A CA 1
ATOM 697 C C . GLU A 1 86 ? 10.098 1.049 6.895 1.00 82.12 86 GLU A C 1
ATOM 699 O O . GLU A 1 86 ? 9.834 0.432 7.923 1.00 82.12 86 GLU A O 1
ATOM 704 N N . HIS A 1 87 ? 9.331 2.048 6.459 1.00 77.12 87 HIS A N 1
ATOM 705 C CA . HIS A 1 87 ? 8.136 2.487 7.164 1.00 77.12 87 HIS A CA 1
ATOM 706 C C . HIS A 1 87 ? 7.060 1.394 7.187 1.00 77.12 87 HIS A C 1
ATOM 708 O O . HIS A 1 87 ? 6.565 1.083 8.269 1.00 77.12 87 HIS A O 1
ATOM 714 N N . VAL A 1 88 ? 6.745 0.765 6.050 1.00 77.19 88 VAL A N 1
ATOM 715 C CA . VAL A 1 88 ? 5.729 -0.291 5.942 1.00 77.19 88 VAL A CA 1
ATOM 716 C C . VAL A 1 88 ? 6.154 -1.526 6.743 1.00 77.19 88 VAL A C 1
ATOM 718 O O . VAL A 1 88 ? 5.366 -2.064 7.518 1.00 77.19 88 VAL A O 1
ATOM 721 N N . THR A 1 89 ? 7.424 -1.932 6.651 1.00 77.25 89 THR A N 1
ATOM 722 C CA . THR A 1 89 ? 7.958 -3.080 7.402 1.00 77.25 89 THR A CA 1
ATOM 723 C C . THR A 1 89 ? 7.945 -2.811 8.905 1.00 77.25 89 THR A C 1
ATOM 725 O O . THR A 1 89 ? 7.429 -3.620 9.676 1.00 77.25 89 THR A O 1
ATOM 728 N N . ASN A 1 90 ? 8.458 -1.655 9.339 1.00 81.25 90 ASN A N 1
ATOM 729 C CA . ASN A 1 90 ? 8.464 -1.284 10.754 1.00 81.25 90 ASN A CA 1
ATOM 730 C C . ASN A 1 90 ? 7.044 -1.161 11.298 1.00 81.25 90 ASN A C 1
ATOM 732 O O . ASN A 1 90 ? 6.783 -1.544 12.435 1.00 81.25 90 ASN A O 1
ATOM 736 N N . LEU A 1 91 ? 6.117 -0.627 10.506 1.00 79.19 91 LEU A N 1
ATOM 737 C CA . LEU A 1 91 ? 4.720 -0.541 10.887 1.00 79.19 91 LEU A CA 1
ATOM 738 C C . LEU A 1 91 ? 4.105 -1.932 11.075 1.00 79.19 91 LEU A C 1
ATOM 740 O O . LEU A 1 91 ? 3.499 -2.180 12.117 1.00 79.19 91 LEU A O 1
ATOM 744 N N . ASN A 1 92 ? 4.305 -2.839 10.117 1.00 76.94 92 ASN A N 1
ATOM 745 C CA . ASN A 1 92 ? 3.800 -4.209 10.192 1.00 76.94 92 ASN A CA 1
ATOM 746 C C . ASN A 1 92 ? 4.323 -4.939 11.444 1.00 76.94 92 ASN A C 1
ATOM 748 O O . ASN A 1 92 ? 3.567 -5.597 12.158 1.00 76.94 92 ASN A O 1
ATOM 752 N N . GLU A 1 93 ? 5.604 -4.765 11.775 1.00 79.56 93 GLU A N 1
ATOM 753 C CA . GLU A 1 93 ? 6.179 -5.318 13.005 1.00 79.56 93 GLU A CA 1
ATOM 754 C C . GLU A 1 93 ? 5.636 -4.634 14.270 1.00 79.56 93 GLU A C 1
ATOM 756 O O . GLU A 1 93 ? 5.299 -5.300 15.250 1.00 79.56 93 GLU A O 1
ATOM 761 N N . ASN A 1 94 ? 5.470 -3.311 14.258 1.00 79.94 94 ASN A N 1
ATOM 762 C CA . ASN A 1 94 ? 4.985 -2.565 15.419 1.00 79.94 94 ASN A CA 1
ATOM 763 C C . ASN A 1 94 ? 3.528 -2.881 15.770 1.00 79.94 94 ASN A C 1
ATOM 765 O O . ASN A 1 94 ? 3.203 -2.935 16.957 1.00 79.94 94 ASN A O 1
ATOM 769 N N . ILE A 1 95 ? 2.667 -3.141 14.781 1.00 80.19 95 ILE A N 1
ATOM 770 C CA . ILE A 1 95 ? 1.268 -3.540 15.012 1.00 80.19 95 ILE A CA 1
ATOM 771 C C . ILE A 1 95 ? 1.193 -4.847 15.817 1.00 80.19 95 ILE A C 1
ATOM 773 O O . ILE A 1 95 ? 0.300 -5.008 16.651 1.00 80.19 95 ILE A O 1
ATOM 777 N N . LYS A 1 96 ? 2.165 -5.754 15.639 1.00 75.94 96 LYS A N 1
ATOM 778 C CA . LYS A 1 96 ? 2.260 -7.016 16.396 1.00 75.94 96 LYS A CA 1
ATOM 779 C C . LYS A 1 96 ? 2.675 -6.801 17.854 1.00 75.94 96 LYS A C 1
ATOM 781 O O . LYS A 1 96 ? 2.337 -7.612 18.712 1.00 75.94 96 LYS A O 1
ATOM 786 N N . VAL A 1 97 ? 3.414 -5.727 18.140 1.00 82.06 97 VAL A N 1
ATOM 787 C CA . VAL A 1 97 ? 3.945 -5.420 19.481 1.00 82.06 97 VAL A CA 1
ATOM 788 C C . VAL A 1 97 ? 3.001 -4.518 20.275 1.00 82.06 97 VAL A C 1
ATOM 790 O O . VAL A 1 97 ? 2.850 -4.684 21.486 1.00 82.06 97 VAL A O 1
ATOM 793 N N . LYS A 1 98 ? 2.364 -3.552 19.610 1.00 83.75 98 LYS A N 1
ATOM 794 C CA . LYS A 1 98 ? 1.468 -2.575 20.225 1.00 83.75 98 LYS A CA 1
ATOM 795 C C . LYS A 1 98 ? 0.240 -2.381 19.348 1.00 83.75 98 LYS A C 1
ATOM 797 O O . LYS A 1 98 ? 0.325 -1.799 18.272 1.00 83.75 98 LYS A O 1
ATOM 802 N N . THR A 1 99 ? -0.914 -2.785 19.869 1.00 87.06 99 THR A N 1
ATOM 803 C CA . THR A 1 99 ? -2.200 -2.586 19.201 1.00 87.06 99 THR A CA 1
ATOM 804 C C . THR A 1 99 ? -2.494 -1.088 19.025 1.00 87.06 99 THR A C 1
ATOM 806 O O . THR A 1 99 ? -2.585 -0.374 20.031 1.00 87.06 99 THR A O 1
ATOM 809 N N . PRO A 1 100 ? -2.627 -0.585 17.785 1.00 91.00 100 PRO A N 1
ATOM 810 C CA . PRO A 1 100 ? -3.006 0.800 17.535 1.00 91.00 100 PRO A CA 1
ATOM 811 C C . PRO A 1 100 ? -4.474 1.046 17.896 1.00 91.00 100 PRO A C 1
ATOM 813 O O . PRO A 1 100 ? -5.308 0.141 17.856 1.00 91.00 100 PRO A O 1
ATOM 816 N N . THR A 1 101 ? -4.811 2.296 18.220 1.00 94.25 101 THR A N 1
ATOM 817 C CA . THR A 1 101 ? -6.220 2.708 18.253 1.00 94.25 101 THR A CA 1
ATOM 818 C C . THR A 1 101 ? -6.768 2.797 16.827 1.00 94.25 101 THR A C 1
ATOM 820 O O . THR A 1 101 ? -5.999 2.936 15.878 1.00 94.25 101 THR A O 1
ATOM 823 N N . LEU A 1 102 ? -8.095 2.771 16.653 1.00 94.44 102 LEU A N 1
ATOM 824 C CA . LEU A 1 102 ? -8.714 2.948 15.331 1.00 94.44 102 LEU A CA 1
ATOM 825 C C . LEU A 1 102 ? -8.265 4.251 14.658 1.00 94.44 102 LEU A C 1
ATOM 827 O O . LEU A 1 102 ? -7.935 4.265 13.476 1.00 94.44 102 LEU A O 1
ATOM 831 N N . LYS A 1 103 ? -8.204 5.339 15.432 1.00 94.44 103 LYS A N 1
ATOM 832 C CA . LYS A 1 103 ? -7.737 6.636 14.947 1.00 94.44 103 LYS A CA 1
ATOM 833 C C . LYS A 1 103 ? -6.287 6.572 14.472 1.00 94.44 103 LYS A C 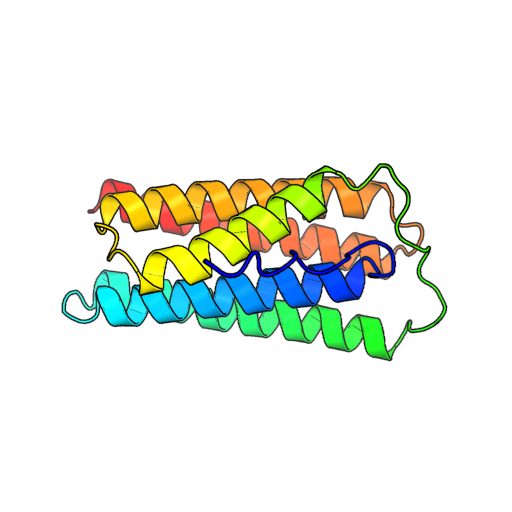1
ATOM 835 O O . LYS A 1 103 ? -5.985 7.093 13.403 1.00 94.44 103 LYS A O 1
ATOM 840 N N . ASP A 1 104 ? -5.409 5.943 15.251 1.00 92.19 104 ASP A N 1
ATOM 841 C CA . ASP A 1 104 ? -4.005 5.794 14.863 1.00 92.19 104 ASP A CA 1
ATOM 842 C C . ASP A 1 104 ? -3.884 4.940 13.595 1.00 92.19 104 ASP A C 1
ATOM 844 O O . ASP A 1 104 ? -3.175 5.335 12.680 1.00 92.19 104 ASP A O 1
ATOM 848 N N . ALA A 1 105 ? -4.634 3.837 13.492 1.00 94.25 105 ALA A N 1
ATOM 849 C CA . ALA A 1 105 ? -4.643 2.974 12.311 1.00 94.25 105 ALA A CA 1
ATOM 850 C C . ALA A 1 105 ? -5.091 3.718 11.040 1.00 94.25 105 ALA A C 1
ATOM 852 O O . ALA A 1 105 ? -4.424 3.627 10.013 1.00 94.25 105 ALA A O 1
ATOM 853 N N . LEU A 1 106 ? -6.163 4.517 11.119 1.00 95.69 106 LEU A N 1
ATOM 854 C CA . LEU A 1 106 ? -6.644 5.340 10.001 1.00 95.69 106 LEU A CA 1
ATOM 855 C C . LEU A 1 106 ? -5.621 6.404 9.580 1.00 95.69 106 LEU A C 1
ATOM 857 O O . LEU A 1 106 ? -5.363 6.577 8.391 1.00 95.69 106 LEU A O 1
ATOM 861 N N . ILE A 1 107 ? -5.008 7.102 10.543 1.00 93.25 107 ILE A N 1
ATOM 862 C CA . ILE A 1 107 ? -3.956 8.094 10.260 1.00 93.25 107 ILE A CA 1
ATOM 863 C C . ILE A 1 107 ? -2.754 7.420 9.604 1.00 93.25 107 ILE A C 1
ATOM 865 O O . ILE A 1 107 ? -2.197 7.938 8.638 1.00 93.25 107 ILE A O 1
ATOM 869 N N . THR A 1 108 ? -2.353 6.268 10.125 1.00 91.00 108 THR A N 1
ATOM 870 C CA . THR A 1 108 ? -1.242 5.495 9.597 1.00 91.00 108 THR A CA 1
ATOM 871 C C . THR A 1 108 ? -1.506 5.037 8.164 1.00 91.00 108 THR A C 1
ATOM 873 O O . THR A 1 108 ? -0.647 5.261 7.315 1.00 91.00 108 THR A O 1
ATOM 876 N N . ALA A 1 109 ? -2.680 4.470 7.877 1.00 94.69 109 ALA A N 1
ATOM 877 C CA . ALA A 1 109 ? -3.062 4.071 6.524 1.00 94.69 109 ALA A CA 1
ATOM 878 C C . ALA A 1 109 ? -3.068 5.272 5.564 1.00 94.69 109 ALA A C 1
ATOM 880 O O . ALA A 1 109 ? -2.491 5.206 4.488 1.00 94.69 109 ALA A O 1
ATOM 881 N N . LEU A 1 110 ? -3.595 6.428 5.989 1.00 95.12 110 LEU A N 1
ATOM 882 C CA . LEU A 1 110 ? -3.573 7.653 5.178 1.00 95.12 110 LEU A CA 1
ATOM 883 C C . LEU A 1 110 ? -2.153 8.117 4.832 1.00 95.12 110 LEU A C 1
ATOM 885 O O . LEU A 1 110 ? -1.913 8.617 3.733 1.00 95.12 110 LEU A O 1
ATOM 889 N N . ILE A 1 111 ? -1.216 8.023 5.779 1.00 91.50 111 ILE A N 1
ATOM 890 C CA . ILE A 1 111 ? 0.188 8.385 5.539 1.00 91.50 111 ILE A CA 1
ATOM 891 C C . ILE A 1 111 ? 0.838 7.381 4.586 1.00 91.50 111 ILE A C 1
ATOM 893 O O . ILE A 1 111 ? 1.626 7.788 3.727 1.00 91.50 111 ILE A O 1
ATOM 897 N N . LEU A 1 112 ? 0.520 6.097 4.753 1.00 91.62 112 LEU A N 1
ATOM 898 C CA . LEU A 1 112 ? 1.023 5.017 3.919 1.00 91.62 112 LEU A CA 1
ATOM 899 C C . LEU A 1 112 ? 0.582 5.217 2.466 1.00 91.62 112 LEU A C 1
ATOM 901 O O . LEU A 1 112 ? 1.446 5.403 1.610 1.00 91.62 112 LEU A O 1
ATOM 905 N N . GLU A 1 113 ? -0.723 5.337 2.224 1.00 95.56 113 GLU A N 1
ATOM 906 C CA . GLU A 1 113 ? -1.281 5.520 0.880 1.00 95.56 113 GLU A CA 1
ATOM 907 C C . GLU A 1 113 ? -0.727 6.757 0.176 1.00 95.56 113 GLU A C 1
ATOM 909 O O . GLU A 1 113 ? -0.271 6.685 -0.959 1.00 95.56 113 GLU A O 1
ATOM 914 N N . LYS A 1 114 ? -0.638 7.899 0.869 1.00 94.19 114 LYS A N 1
ATOM 915 C CA . LYS A 1 114 ? -0.049 9.124 0.291 1.00 94.19 114 LYS A CA 1
ATOM 916 C C . LYS A 1 114 ? 1.424 8.965 -0.074 1.00 94.19 114 LYS A C 1
ATOM 918 O O . LYS A 1 114 ? 1.921 9.622 -0.989 1.00 94.19 114 LYS A O 1
ATOM 923 N N . SER A 1 115 ? 2.156 8.148 0.678 1.00 90.62 115 SER A N 1
ATOM 924 C CA . SER A 1 115 ? 3.564 7.884 0.386 1.00 90.62 115 SER A CA 1
ATOM 925 C C . SER A 1 115 ? 3.707 6.971 -0.831 1.00 90.62 115 SER A C 1
ATOM 927 O O . SER A 1 115 ? 4.573 7.226 -1.669 1.00 90.62 115 SER A O 1
ATOM 929 N N . ILE A 1 116 ? 2.842 5.960 -0.946 1.00 91.62 116 ILE A N 1
ATOM 930 C CA . ILE A 1 116 ? 2.800 5.012 -2.065 1.00 91.62 116 ILE A CA 1
ATOM 931 C C . ILE A 1 116 ? 2.342 5.705 -3.346 1.00 91.62 116 ILE A C 1
ATOM 933 O O . ILE A 1 116 ? 3.062 5.649 -4.338 1.00 91.62 116 ILE A O 1
ATOM 937 N N . GLU A 1 117 ? 1.246 6.465 -3.299 1.00 94.31 117 GLU A N 1
ATOM 938 C CA . GLU A 1 117 ? 0.749 7.302 -4.400 1.00 94.31 117 GLU A CA 1
ATOM 939 C C . GLU A 1 117 ? 1.880 8.175 -4.963 1.00 94.31 117 GLU A C 1
ATOM 941 O O . GLU A 1 117 ? 2.184 8.158 -6.159 1.00 94.31 117 GLU A O 1
ATOM 946 N N . LYS A 1 118 ? 2.580 8.896 -4.077 1.00 91.50 118 LYS A N 1
ATOM 947 C CA . LYS A 1 118 ? 3.722 9.726 -4.466 1.00 91.50 118 LYS A CA 1
ATOM 948 C C . LYS A 1 118 ? 4.837 8.897 -5.100 1.00 91.50 118 LYS A C 1
ATOM 950 O O . LYS A 1 118 ? 5.444 9.340 -6.072 1.00 91.50 118 LYS A O 1
ATOM 955 N N . TYR A 1 119 ? 5.150 7.731 -4.546 1.00 88.88 119 TYR A N 1
ATOM 956 C CA . TYR A 1 119 ? 6.189 6.867 -5.091 1.00 88.88 119 TYR A CA 1
ATOM 957 C C . TYR A 1 119 ? 5.837 6.342 -6.484 1.00 88.88 119 TYR A C 1
ATOM 959 O O . TYR A 1 119 ? 6.674 6.448 -7.385 1.00 88.88 119 TYR A O 1
ATOM 967 N N . HIS A 1 120 ? 4.618 5.840 -6.687 1.00 90.62 120 HIS A N 1
ATOM 968 C CA . HIS A 1 120 ? 4.145 5.366 -7.987 1.00 90.62 120 HIS A CA 1
ATOM 96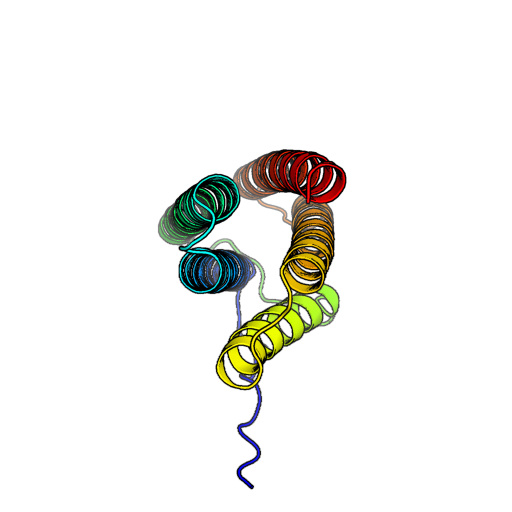9 C C . HIS A 1 120 ? 4.173 6.489 -9.023 1.00 90.62 120 HIS A C 1
ATOM 971 O O . HIS A 1 120 ? 4.724 6.298 -10.106 1.00 90.62 120 HIS A O 1
ATOM 977 N N . LEU A 1 121 ? 3.718 7.693 -8.660 1.00 92.06 121 LEU A N 1
ATOM 978 C CA . LEU A 1 121 ? 3.743 8.871 -9.532 1.00 92.06 121 LEU A CA 1
ATOM 979 C C . LEU A 1 121 ? 5.163 9.312 -9.916 1.00 92.06 121 LEU A C 1
ATOM 981 O O . LEU A 1 121 ? 5.431 9.663 -11.063 1.00 92.06 121 LEU A O 1
ATOM 985 N N . GLU A 1 122 ? 6.094 9.351 -8.964 1.00 88.44 122 GLU A N 1
ATOM 986 C CA . GLU A 1 122 ? 7.479 9.733 -9.267 1.00 88.44 122 GLU A CA 1
ATOM 987 C C . GLU A 1 122 ? 8.219 8.631 -10.033 1.00 88.44 122 GLU A C 1
ATOM 989 O O . GLU A 1 122 ? 9.145 8.903 -10.798 1.00 88.44 122 GLU A O 1
ATOM 994 N N . THR A 1 123 ? 7.814 7.376 -9.864 1.00 84.94 123 THR A N 1
ATOM 995 C CA . THR A 1 123 ? 8.383 6.246 -10.600 1.00 84.94 123 THR A CA 1
ATOM 996 C C . THR A 1 123 ? 7.842 6.190 -12.025 1.00 84.94 123 THR A C 1
ATOM 998 O O . THR A 1 123 ? 8.638 6.007 -12.945 1.00 84.94 123 THR A O 1
ATOM 1001 N N . SER A 1 124 ? 6.549 6.455 -12.249 1.00 88.44 124 SER A N 1
ATOM 1002 C CA . SER A 1 124 ? 5.946 6.460 -13.591 1.00 88.44 124 SER A CA 1
ATOM 1003 C C . SER A 1 124 ? 6.618 7.465 -14.530 1.00 88.44 124 SER A C 1
ATOM 1005 O O . SER A 1 124 ? 6.831 7.175 -15.703 1.00 88.44 124 SER A O 1
ATOM 1007 N N . LYS A 1 125 ? 7.059 8.612 -13.998 1.00 87.44 125 LYS A N 1
ATOM 1008 C CA . LYS A 1 125 ? 7.792 9.650 -14.746 1.00 87.44 125 LYS A CA 1
ATOM 1009 C C . LYS A 1 125 ? 9.218 9.255 -15.139 1.00 87.44 125 LYS A C 1
ATOM 1011 O O . LYS A 1 125 ? 9.795 9.890 -16.021 1.00 87.44 125 LYS A O 1
ATOM 1016 N N . ARG A 1 126 ? 9.820 8.289 -14.440 1.00 82.31 126 ARG A N 1
ATOM 1017 C CA . ARG A 1 126 ? 11.239 7.916 -14.583 1.00 82.31 126 ARG A CA 1
ATOM 1018 C C . ARG A 1 126 ? 11.440 6.625 -15.366 1.00 82.31 126 ARG A C 1
ATOM 1020 O O . ARG A 1 126 ? 12.495 6.444 -15.970 1.00 82.31 126 ARG A O 1
ATOM 1027 N N . VAL A 1 127 ? 10.458 5.726 -15.356 1.00 80.06 127 VAL A N 1
ATOM 1028 C CA . VAL A 1 127 ? 10.549 4.470 -16.106 1.00 80.06 127 VAL A CA 1
ATOM 1029 C C . VAL A 1 127 ? 10.492 4.732 -17.613 1.00 80.06 127 VAL A C 1
ATOM 1031 O O . VAL A 1 127 ? 9.712 5.542 -18.102 1.00 80.06 127 VAL A O 1
ATOM 1034 N N . MET A 1 128 ? 11.344 4.031 -18.360 1.00 81.44 128 MET A N 1
ATOM 1035 C CA . MET A 1 128 ? 11.419 4.144 -19.824 1.00 81.44 128 MET A CA 1
ATOM 1036 C C . MET A 1 128 ? 10.370 3.280 -20.539 1.00 81.44 128 MET A C 1
ATOM 1038 O O . MET A 1 128 ? 10.069 3.517 -21.707 1.00 81.44 128 MET A O 1
ATOM 1042 N N . ASP A 1 129 ? 9.851 2.258 -19.856 1.00 81.06 129 ASP A N 1
ATOM 1043 C CA . ASP A 1 129 ? 8.835 1.351 -20.385 1.00 81.06 129 ASP A CA 1
ATOM 1044 C C . ASP A 1 129 ? 7.441 2.002 -20.265 1.00 81.06 129 ASP A C 1
ATOM 1046 O O . ASP A 1 129 ? 6.974 2.223 -19.143 1.00 81.06 129 ASP A O 1
ATOM 1050 N N . PRO A 1 130 ? 6.765 2.311 -21.388 1.00 85.69 130 PRO A N 1
ATOM 1051 C CA . PRO A 1 130 ? 5.472 2.987 -21.372 1.00 85.69 130 PRO A CA 1
ATOM 1052 C C . PRO A 1 130 ? 4.341 2.133 -20.782 1.00 85.69 130 PRO A C 1
ATOM 1054 O O . PRO A 1 130 ? 3.401 2.694 -20.221 1.00 85.69 130 PRO A O 1
ATOM 1057 N N . GLU A 1 131 ? 4.411 0.801 -20.873 1.00 85.94 131 GLU A N 1
ATOM 1058 C CA . GLU A 1 131 ? 3.390 -0.070 -20.275 1.00 85.94 131 GLU A CA 1
ATOM 1059 C C . GLU A 1 131 ? 3.536 -0.097 -18.749 1.00 85.94 131 GLU A C 1
ATOM 1061 O O . GLU A 1 131 ? 2.539 -0.040 -18.028 1.00 85.94 131 GLU A O 1
ATOM 1066 N N . LEU A 1 132 ? 4.776 -0.081 -18.243 1.00 85.88 132 LEU A N 1
ATOM 1067 C CA . LEU A 1 132 ? 5.026 0.067 -16.809 1.00 85.88 132 LEU A CA 1
ATOM 1068 C C . LEU A 1 132 ? 4.630 1.458 -16.302 1.00 85.88 132 LEU A C 1
ATOM 1070 O O . LEU A 1 132 ? 4.013 1.558 -15.244 1.00 85.88 132 LEU A O 1
ATOM 1074 N N . ALA A 1 133 ? 4.950 2.524 -17.044 1.00 89.19 133 ALA A N 1
ATOM 1075 C CA . ALA A 1 133 ? 4.531 3.880 -16.686 1.00 89.19 133 ALA A CA 1
ATOM 1076 C C . ALA A 1 133 ? 3.008 3.952 -16.519 1.00 89.19 133 ALA A C 1
ATOM 1078 O O . ALA A 1 133 ? 2.514 4.436 -15.504 1.00 89.19 133 ALA A O 1
ATOM 1079 N N . LYS A 1 134 ? 2.275 3.373 -17.474 1.00 93.12 134 LYS A N 1
ATOM 1080 C CA . LYS A 1 134 ? 0.816 3.308 -17.449 1.00 93.12 134 LYS A CA 1
ATOM 1081 C C . LYS A 1 134 ? 0.277 2.477 -16.285 1.00 93.12 134 LYS A C 1
ATOM 1083 O O . LYS A 1 134 ? -0.710 2.874 -15.676 1.00 93.12 134 LYS A O 1
ATOM 1088 N N . LEU A 1 135 ? 0.901 1.340 -15.963 1.00 93.50 135 LEU A N 1
ATOM 1089 C CA . LEU A 1 135 ? 0.516 0.564 -14.782 1.00 93.50 135 LEU A CA 1
ATOM 1090 C C . LEU A 1 135 ? 0.690 1.395 -13.505 1.00 93.50 135 LEU A C 1
ATOM 1092 O O . LEU A 1 135 ? -0.222 1.452 -12.692 1.00 93.50 135 LEU A O 1
ATOM 1096 N N . LEU A 1 136 ? 1.830 2.071 -13.349 1.00 92.81 136 LEU A N 1
ATOM 1097 C CA . LEU A 1 136 ? 2.101 2.915 -12.185 1.00 92.81 136 LEU A CA 1
ATOM 1098 C C . LEU A 1 136 ? 1.119 4.092 -12.084 1.00 92.81 136 LEU A C 1
ATOM 1100 O O . LEU A 1 136 ? 0.672 4.406 -10.989 1.00 92.81 136 LEU A O 1
ATOM 1104 N N . GLU A 1 137 ? 0.731 4.709 -13.203 1.00 95.50 137 GLU A N 1
ATOM 1105 C CA . GLU A 1 137 ? -0.323 5.736 -13.231 1.00 95.50 137 GLU A CA 1
ATOM 1106 C C . GLU A 1 137 ? -1.682 5.187 -12.778 1.00 95.50 137 GLU A C 1
ATOM 1108 O O . GLU A 1 137 ? -2.386 5.844 -12.021 1.00 95.50 137 GLU A O 1
ATOM 1113 N N . VAL A 1 138 ? -2.040 3.966 -13.181 1.00 97.19 138 VAL A N 1
ATOM 1114 C CA . VAL A 1 138 ? -3.259 3.306 -12.690 1.00 97.19 138 VAL A CA 1
ATOM 1115 C C . VAL A 1 138 ? -3.183 3.056 -11.178 1.00 97.19 138 VAL A C 1
ATOM 1117 O O . VAL A 1 138 ? -4.174 3.259 -10.483 1.00 97.19 138 VAL A O 1
ATOM 1120 N N . MET A 1 139 ? -2.013 2.681 -10.652 1.00 96.62 139 MET A N 1
ATOM 1121 C CA . MET A 1 139 ? -1.819 2.484 -9.208 1.00 96.62 139 MET A CA 1
ATOM 1122 C C . MET A 1 139 ? -1.936 3.787 -8.410 1.00 96.62 139 MET A C 1
ATOM 1124 O O . MET A 1 139 ? -2.445 3.768 -7.295 1.00 96.62 139 MET A O 1
ATOM 1128 N N . VAL A 1 140 ? -1.548 4.931 -8.988 1.00 96.69 140 VAL A N 1
ATOM 1129 C CA . VAL A 1 140 ? -1.800 6.254 -8.385 1.00 96.69 140 VAL A CA 1
ATOM 1130 C C . VAL A 1 140 ? -3.300 6.490 -8.196 1.00 96.69 140 VAL A C 1
ATOM 1132 O O . VAL A 1 140 ? -3.717 6.915 -7.123 1.00 96.69 140 VAL A O 1
ATOM 1135 N N . GLU A 1 141 ? -4.118 6.179 -9.204 1.00 97.50 141 GLU A N 1
ATOM 1136 C CA . GLU A 1 141 ? -5.574 6.348 -9.111 1.00 97.50 141 GLU A CA 1
ATOM 1137 C C . GLU A 1 141 ? -6.205 5.405 -8.073 1.00 97.50 141 GLU A C 1
ATOM 1139 O O . GLU A 1 141 ? -7.132 5.804 -7.366 1.00 97.50 141 GLU A O 1
ATOM 1144 N N . TYR A 1 142 ? -5.690 4.178 -7.929 1.00 96.81 142 TYR A N 1
ATOM 1145 C CA . TYR A 1 142 ? -6.143 3.269 -6.872 1.00 96.81 142 TYR A CA 1
ATOM 1146 C C . TYR A 1 142 ? -5.807 3.798 -5.473 1.00 96.81 142 TYR A C 1
ATOM 1148 O O . TYR A 1 142 ? -6.716 3.920 -4.649 1.00 96.81 142 TYR A O 1
ATOM 1156 N N . SER A 1 143 ? -4.561 4.223 -5.230 1.00 95.06 143 SER A N 1
ATOM 1157 C CA . SER A 1 143 ? -4.189 4.856 -3.955 1.00 95.06 143 SER A CA 1
ATOM 1158 C C . SER A 1 143 ? -5.014 6.118 -3.681 1.00 95.06 143 SER A C 1
ATOM 1160 O O . SER A 1 143 ? -5.389 6.378 -2.537 1.00 95.06 143 SER A O 1
ATOM 1162 N N . HIS A 1 144 ? -5.365 6.894 -4.712 1.00 96.44 144 HIS A N 1
ATOM 1163 C CA . HIS A 1 144 ? -6.262 8.039 -4.557 1.00 96.44 144 HIS A CA 1
ATOM 1164 C C . HIS A 1 144 ? -7.638 7.620 -4.019 1.00 96.44 144 HIS A C 1
ATOM 1166 O O . HIS A 1 144 ? -8.128 8.197 -3.044 1.00 96.44 144 HIS A O 1
ATOM 1172 N N . GLY A 1 145 ? -8.233 6.573 -4.600 1.00 97.44 145 GLY A N 1
ATOM 1173 C CA . GLY A 1 145 ? -9.498 6.001 -4.133 1.00 97.44 145 GLY A CA 1
ATOM 1174 C C . GLY A 1 145 ? -9.427 5.518 -2.681 1.00 97.44 145 GLY A C 1
ATOM 1175 O O . GLY A 1 145 ? -10.322 5.806 -1.881 1.00 97.44 145 GLY A O 1
ATOM 1176 N N . HIS A 1 146 ? -8.328 4.869 -2.293 1.00 97.62 146 HIS A N 1
ATOM 1177 C CA . HIS A 1 146 ? -8.098 4.460 -0.904 1.00 97.62 146 HIS A CA 1
ATOM 1178 C C . HIS A 1 146 ? -8.004 5.644 0.052 1.00 97.62 146 HIS A C 1
ATOM 1180 O O . HIS A 1 146 ? -8.617 5.628 1.122 1.00 97.62 146 HIS A O 1
ATOM 1186 N N . ILE A 1 147 ? -7.288 6.703 -0.329 1.00 97.88 147 ILE A N 1
ATOM 1187 C CA . ILE A 1 147 ? -7.182 7.934 0.464 1.00 97.88 147 ILE A CA 1
ATOM 1188 C C . ILE A 1 147 ? -8.569 8.542 0.703 1.00 97.88 147 ILE A C 1
ATOM 1190 O O . ILE A 1 147 ? -8.870 8.956 1.828 1.00 97.88 147 ILE A O 1
ATOM 1194 N N . GLU A 1 148 ? -9.430 8.578 -0.316 1.00 97.56 148 GLU A N 1
ATOM 1195 C CA . GLU A 1 148 ? -10.809 9.055 -0.179 1.00 97.56 148 GLU A CA 1
ATOM 1196 C C . GLU A 1 148 ? -11.626 8.180 0.781 1.00 97.56 148 GLU A C 1
ATOM 1198 O O . GLU A 1 148 ? -12.264 8.702 1.704 1.00 97.56 148 GLU A O 1
ATOM 1203 N N . MET A 1 149 ? -11.563 6.853 0.625 1.00 96.44 149 MET A N 1
ATOM 1204 C CA . MET A 1 149 ? -12.236 5.898 1.514 1.00 96.44 149 MET A CA 1
ATOM 1205 C C . MET A 1 149 ? -11.804 6.081 2.972 1.00 96.44 149 MET A C 1
ATOM 1207 O O . MET A 1 149 ? -12.643 6.129 3.876 1.00 96.44 149 MET A O 1
ATOM 1211 N N . LEU A 1 150 ? -10.503 6.249 3.208 1.00 97.19 150 LEU A N 1
ATOM 1212 C CA . LEU A 1 150 ? -9.935 6.470 4.534 1.00 97.19 150 LEU A CA 1
ATOM 1213 C C . LEU A 1 150 ? -10.353 7.815 5.138 1.00 97.19 150 LEU A C 1
ATOM 1215 O O . LEU A 1 150 ? -10.615 7.887 6.340 1.00 97.19 150 LEU A O 1
ATOM 1219 N N . HIS A 1 151 ? -10.452 8.875 4.334 1.00 96.56 151 HIS A N 1
ATOM 1220 C CA . HIS A 1 151 ? -10.966 10.165 4.795 1.00 96.56 151 HIS A CA 1
ATOM 1221 C C . HIS A 1 151 ? -12.435 10.062 5.230 1.00 96.56 151 HIS A C 1
ATOM 1223 O O . HIS A 1 151 ? -12.772 10.476 6.340 1.00 96.56 151 HIS A O 1
ATOM 1229 N N . ILE A 1 152 ? -13.284 9.417 4.424 1.00 95.94 152 ILE A N 1
ATOM 1230 C CA . ILE A 1 152 ? -14.692 9.160 4.771 1.00 95.94 152 ILE A CA 1
ATOM 1231 C C . ILE A 1 152 ? -14.792 8.332 6.060 1.00 95.94 152 ILE A C 1
ATOM 1233 O O . ILE A 1 152 ? -15.621 8.603 6.937 1.00 95.94 152 ILE A O 1
ATOM 1237 N N . ALA A 1 153 ? -13.943 7.314 6.194 1.00 94.62 153 ALA A N 1
ATOM 1238 C CA . ALA A 1 153 ? -13.888 6.460 7.370 1.00 94.62 153 ALA A CA 1
ATOM 1239 C C . ALA A 1 153 ? -13.464 7.239 8.629 1.00 94.62 153 ALA A C 1
ATOM 1241 O O . ALA A 1 153 ? -14.080 7.064 9.679 1.00 94.62 153 ALA A O 1
ATOM 1242 N N . ALA A 1 154 ? -12.476 8.131 8.517 1.00 92.56 154 ALA A N 1
ATOM 1243 C CA . ALA A 1 154 ? -11.988 8.966 9.613 1.00 92.56 154 ALA A CA 1
ATOM 1244 C C . ALA A 1 154 ? -13.008 10.010 10.084 1.00 92.56 154 ALA A C 1
ATOM 1246 O O . ALA A 1 154 ? -13.126 10.236 11.286 1.00 92.56 154 ALA A O 1
ATOM 1247 N N . ASP A 1 155 ? -13.790 10.589 9.172 1.00 91.00 155 ASP A N 1
ATOM 1248 C CA . ASP A 1 155 ? -14.856 11.544 9.513 1.00 91.00 155 ASP A CA 1
ATOM 1249 C C . ASP A 1 155 ? -16.036 10.891 10.252 1.00 91.00 155 ASP A C 1
ATOM 1251 O O . ASP A 1 155 ? -16.902 11.569 10.808 1.00 91.00 155 ASP A O 1
ATOM 1255 N N . SER A 1 156 ? -16.089 9.560 10.248 1.00 84.25 156 SER A N 1
ATOM 1256 C CA . SER A 1 156 ? -17.184 8.763 10.792 1.00 84.25 156 SER A CA 1
ATOM 1257 C C . SER A 1 156 ? -16.737 7.747 11.852 1.00 84.25 156 SER A C 1
ATOM 1259 O O . SER A 1 156 ? -17.491 6.810 12.145 1.00 84.25 156 SER A O 1
ATOM 1261 N N . ALA A 1 157 ? -15.524 7.930 12.390 1.00 79.12 157 ALA A N 1
ATOM 1262 C CA . ALA A 1 157 ? -14.911 7.184 13.492 1.00 79.12 157 ALA A CA 1
ATOM 1263 C C . ALA A 1 157 ? -15.084 7.917 14.832 1.00 79.12 157 ALA A C 1
ATOM 1265 O O . ALA A 1 157 ? -15.312 7.217 15.844 1.00 79.12 157 ALA A O 1
#

pLDDT: mean 84.72, std 15.33, range [36.0, 98.44]

Secondary structure (DSSP, 8-state):
----PPP-GGG--HHHHHHHHHHHHHHHHHHHHHHTTTSHHHHHHHHHHHHHHHHHHHHHHHHHHHSTTSPPPPPTTTHHHHHHHHHHHHHHHHHHHSPPPHHHHHHHHHHHHHHHHHHHHHHHTT-S-HHHHHHHHHHHHHHHHHHHHHHHHHTT-